Protein AF-A0A7C4TK97-F1 (afdb_monomer_lite)

Structure (mmCIF, N/CA/C/O backbone):
data_AF-A0A7C4TK97-F1
#
_entry.id   AF-A0A7C4TK97-F1
#
loop_
_atom_site.group_PDB
_atom_site.id
_atom_site.type_symbol
_atom_site.label_atom_id
_atom_site.label_alt_id
_atom_site.label_comp_id
_atom_site.label_asym_id
_atom_site.label_entity_id
_atom_site.label_seq_id
_atom_site.pdbx_PDB_ins_code
_atom_site.Cartn_x
_atom_site.Cartn_y
_atom_site.Cartn_z
_atom_site.occupancy
_atom_site.B_iso_or_equiv
_atom_site.auth_seq_id
_atom_site.auth_comp_id
_atom_site.auth_asym_id
_atom_site.auth_atom_id
_atom_site.pdbx_PDB_model_num
ATOM 1 N N . MET A 1 1 ? -31.685 1.883 9.940 1.00 33.22 1 MET A N 1
ATOM 2 C CA . MET A 1 1 ? -30.880 0.707 10.335 1.00 33.22 1 MET A CA 1
ATOM 3 C C . MET A 1 1 ? -29.411 1.110 10.299 1.00 33.22 1 MET A C 1
ATOM 5 O O . MET A 1 1 ? -28.860 1.289 9.223 1.00 33.22 1 MET A O 1
ATOM 9 N N . LYS A 1 2 ? -28.818 1.408 11.459 1.00 28.73 2 LYS A N 1
ATOM 10 C CA . LYS A 1 2 ? -27.426 1.868 11.569 1.00 28.73 2 LYS A CA 1
ATOM 11 C C . LYS A 1 2 ? -26.556 0.613 11.545 1.00 28.73 2 LYS A C 1
ATOM 13 O O . LYS A 1 2 ? -26.587 -0.153 12.503 1.00 28.73 2 LYS A O 1
ATOM 18 N N . ILE A 1 3 ? -25.874 0.345 10.434 1.00 35.19 3 ILE A N 1
ATOM 19 C CA . ILE A 1 3 ? -24.955 -0.793 10.350 1.00 35.19 3 ILE A CA 1
ATOM 20 C C . ILE A 1 3 ? -23.793 -0.472 11.295 1.00 35.19 3 ILE A C 1
ATOM 22 O O . ILE A 1 3 ? -22.938 0.355 10.9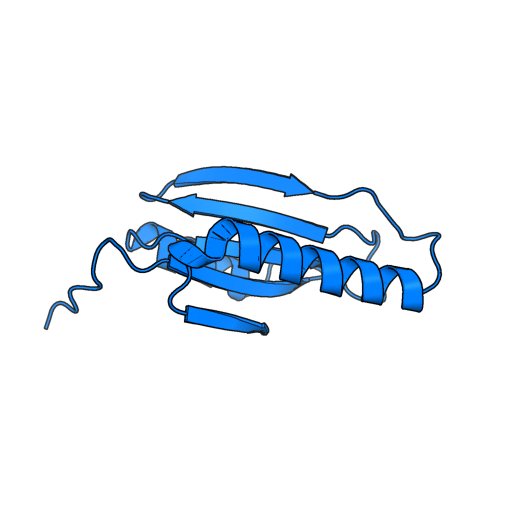85 1.00 35.19 3 ILE A O 1
ATOM 26 N N . MET A 1 4 ? -23.809 -1.066 12.490 1.00 32.94 4 MET A N 1
ATOM 27 C CA . MET A 1 4 ? -22.688 -1.029 13.428 1.00 32.94 4 MET A CA 1
ATOM 28 C C . MET A 1 4 ? -21.578 -1.916 12.874 1.00 32.94 4 MET A C 1
ATOM 30 O O . MET A 1 4 ? -21.456 -3.098 13.180 1.00 32.94 4 MET A O 1
ATOM 34 N N . LEU A 1 5 ? -20.781 -1.317 12.002 1.00 43.12 5 LEU A N 1
ATOM 35 C CA . LEU A 1 5 ? -19.516 -1.847 11.540 1.00 43.12 5 LEU A CA 1
ATOM 36 C C . LEU A 1 5 ? -18.548 -1.869 12.740 1.00 43.12 5 LEU A C 1
ATOM 38 O O . LEU A 1 5 ? -18.054 -0.830 13.162 1.00 43.12 5 LEU A O 1
ATOM 42 N N . SER A 1 6 ? -18.344 -3.054 13.324 1.00 41.25 6 SER A N 1
ATOM 43 C CA . SER A 1 6 ? -17.463 -3.321 14.477 1.00 41.25 6 SER A CA 1
ATOM 44 C C . SER A 1 6 ? -16.138 -2.538 14.419 1.00 41.25 6 SER A C 1
ATOM 46 O O . SER A 1 6 ? -15.406 -2.625 13.434 1.00 41.25 6 SER A O 1
ATOM 48 N N . GLU A 1 7 ? -15.786 -1.812 15.487 1.00 48.88 7 GLU A N 1
ATOM 49 C CA . GLU A 1 7 ? -14.588 -0.946 15.582 1.00 48.88 7 GLU A CA 1
ATOM 50 C C . GLU A 1 7 ? -13.234 -1.693 15.477 1.00 48.88 7 GLU A C 1
ATOM 52 O O . GLU A 1 7 ? -12.177 -1.090 15.621 1.00 48.88 7 GLU A O 1
ATOM 57 N N . LYS A 1 8 ? -13.232 -3.007 15.210 1.00 52.50 8 LYS A N 1
ATOM 58 C CA . LYS A 1 8 ? -12.024 -3.853 15.171 1.00 52.50 8 LYS A CA 1
ATOM 59 C C . LYS A 1 8 ? -11.706 -4.494 13.818 1.00 52.50 8 LYS A C 1
ATOM 61 O O . LYS A 1 8 ? -10.806 -5.326 13.753 1.00 52.50 8 LYS A O 1
ATOM 66 N N . GLN A 1 9 ? -12.434 -4.169 12.752 1.00 71.31 9 GLN A N 1
ATOM 67 C CA . GLN A 1 9 ? -12.215 -4.809 11.447 1.00 71.31 9 GLN A CA 1
ATOM 68 C C . GLN A 1 9 ? -11.391 -3.890 10.546 1.00 71.31 9 GLN A C 1
ATOM 70 O O . GLN A 1 9 ? -11.873 -2.839 10.118 1.00 71.31 9 GLN A O 1
ATOM 75 N N . GLY A 1 10 ? -10.141 -4.273 10.296 1.00 82.19 10 GLY A N 1
ATOM 76 C CA . GLY A 1 10 ? -9.258 -3.590 9.364 1.00 82.19 10 GLY A CA 1
ATOM 77 C C . GLY A 1 10 ? -9.448 -4.094 7.936 1.00 82.19 10 GLY A C 1
ATOM 78 O O . GLY A 1 10 ? -9.751 -5.267 7.703 1.00 82.19 10 GLY A O 1
ATOM 79 N N . ILE A 1 11 ? -9.275 -3.192 6.978 1.00 89.06 11 ILE A N 1
ATOM 80 C CA . ILE A 1 11 ? -9.423 -3.458 5.548 1.00 89.06 11 ILE A CA 1
ATOM 81 C C . ILE A 1 11 ? -8.073 -3.213 4.883 1.00 89.06 11 ILE A C 1
ATOM 83 O O . ILE A 1 11 ? -7.438 -2.188 5.129 1.00 89.06 11 ILE A O 1
ATOM 87 N N . VAL A 1 12 ? -7.639 -4.149 4.046 1.00 89.12 12 VAL A N 1
ATOM 88 C CA . VAL A 1 12 ? -6.459 -3.981 3.198 1.00 89.12 12 VAL A CA 1
ATOM 89 C C . VAL A 1 12 ? -6.933 -3.744 1.776 1.00 89.12 12 VAL A C 1
ATOM 91 O O . VAL A 1 12 ? -7.664 -4.561 1.227 1.00 89.12 12 VAL A O 1
ATOM 94 N N . ILE A 1 13 ? -6.524 -2.626 1.193 1.00 89.31 13 ILE A N 1
ATOM 95 C CA . ILE A 1 13 ? -6.786 -2.276 -0.199 1.00 89.31 13 ILE A CA 1
ATOM 96 C C . ILE A 1 13 ? -5.452 -2.346 -0.927 1.00 89.31 13 ILE A C 1
ATOM 98 O O . ILE A 1 13 ? -4.500 -1.705 -0.491 1.00 89.31 13 ILE A O 1
ATOM 102 N N . VAL A 1 14 ? -5.373 -3.114 -2.005 1.00 90.06 14 VAL A N 1
ATOM 103 C CA . VAL A 1 14 ? -4.197 -3.207 -2.873 1.00 90.06 14 VAL A CA 1
ATOM 104 C C . VAL A 1 14 ? -4.606 -2.736 -4.256 1.00 90.06 14 VAL A C 1
ATOM 106 O O . VAL A 1 14 ? -5.599 -3.231 -4.784 1.00 90.06 14 VAL A O 1
ATOM 109 N N . ALA A 1 15 ? -3.866 -1.791 -4.825 1.00 88.69 15 ALA A N 1
ATOM 110 C CA . ALA A 1 15 ? -4.170 -1.258 -6.146 1.00 88.69 15 ALA A CA 1
ATOM 111 C C . ALA A 1 15 ? -2.912 -0.949 -6.956 1.00 88.69 15 ALA A C 1
ATOM 113 O O . ALA A 1 15 ? -1.895 -0.512 -6.406 1.00 88.69 15 ALA A O 1
ATOM 114 N N . HIS A 1 16 ? -3.004 -1.086 -8.275 1.00 84.31 16 HIS A N 1
ATOM 115 C CA . HIS A 1 16 ? -2.057 -0.455 -9.194 1.00 84.31 16 HIS A CA 1
ATOM 116 C C . HIS A 1 16 ? -2.525 0.970 -9.526 1.00 84.31 16 HIS A C 1
ATOM 118 O O . HIS A 1 16 ? -3.712 1.218 -9.723 1.00 84.31 16 HIS A O 1
ATOM 124 N N . LYS A 1 17 ? -1.606 1.940 -9.548 1.00 78.56 17 LYS A N 1
ATOM 125 C CA . LYS A 1 17 ? -1.909 3.372 -9.655 1.00 78.56 17 LYS A CA 1
ATOM 126 C C . LYS A 1 17 ? -1.036 4.098 -10.660 1.00 78.56 17 LYS A C 1
ATOM 128 O O . LYS A 1 17 ? 0.151 3.824 -10.810 1.00 78.56 17 LYS A O 1
ATOM 133 N N . PHE A 1 18 ? -1.660 5.066 -11.317 1.00 66.06 18 PHE A N 1
ATOM 134 C CA . PHE A 1 18 ? -1.005 6.052 -12.173 1.00 66.06 18 PHE A CA 1
ATOM 135 C C . PHE A 1 18 ? -1.270 7.476 -11.654 1.00 66.06 18 PHE A C 1
ATOM 137 O O . PHE A 1 18 ? -0.369 8.310 -11.626 1.00 66.06 18 PHE A O 1
ATOM 144 N N . LEU A 1 19 ? -2.500 7.730 -11.183 1.00 67.88 19 LEU A N 1
ATOM 145 C CA . LEU A 1 19 ? -3.007 8.980 -10.599 1.00 67.88 19 LEU A CA 1
ATOM 146 C C . LEU A 1 19 ? -3.981 8.668 -9.442 1.00 67.88 19 LEU A C 1
ATOM 148 O O . LEU A 1 19 ? -4.164 7.502 -9.091 1.00 67.88 19 LEU A O 1
ATOM 152 N N . HIS A 1 20 ? -4.599 9.704 -8.857 1.00 73.94 20 HIS A N 1
ATOM 153 C CA . HIS A 1 20 ? -5.707 9.556 -7.898 1.00 73.94 20 HIS A CA 1
ATOM 154 C C . HIS A 1 20 ? -6.817 8.692 -8.507 1.00 73.94 20 HIS A C 1
ATOM 156 O O . HIS A 1 20 ? -7.262 8.966 -9.623 1.00 73.94 20 HIS A O 1
ATOM 162 N N . HIS A 1 21 ? -7.234 7.646 -7.799 1.00 78.56 21 HIS A N 1
ATOM 163 C CA . HIS A 1 21 ? -8.207 6.657 -8.267 1.00 78.56 21 HIS A CA 1
ATOM 164 C C . HIS A 1 21 ? -9.322 6.443 -7.224 1.00 78.56 21 HIS A C 1
ATOM 166 O O . HIS A 1 21 ? -9.167 6.825 -6.062 1.00 78.56 21 HIS A O 1
ATOM 172 N N . PRO A 1 22 ? -10.458 5.818 -7.600 1.00 82.94 22 PRO A N 1
ATOM 173 C CA . PRO A 1 22 ? -11.603 5.617 -6.701 1.00 82.94 22 PRO A CA 1
ATOM 174 C C . PRO A 1 22 ? -11.270 4.867 -5.403 1.00 82.94 22 PRO A C 1
ATOM 176 O O . PRO A 1 22 ? -11.973 4.985 -4.402 1.00 82.94 22 PRO A O 1
ATOM 179 N N . ASP A 1 23 ? -10.195 4.087 -5.409 1.00 83.62 23 ASP A N 1
ATOM 180 C CA . ASP A 1 23 ? -9.698 3.360 -4.250 1.00 83.62 23 ASP A CA 1
ATOM 181 C C . ASP A 1 23 ? -9.050 4.287 -3.197 1.00 83.62 23 ASP A C 1
ATOM 183 O O . ASP A 1 23 ? -9.106 3.979 -2.006 1.00 83.62 23 ASP A O 1
ATOM 187 N N . ASP A 1 24 ? -8.507 5.449 -3.593 1.00 85.94 24 ASP A N 1
ATOM 188 C CA . ASP A 1 24 ? -8.100 6.508 -2.654 1.00 85.94 24 ASP A CA 1
ATOM 189 C C . ASP A 1 24 ? -9.318 7.061 -1.901 1.00 85.94 24 ASP A C 1
ATOM 191 O O . ASP A 1 24 ? -9.307 7.171 -0.670 1.00 85.94 24 ASP A O 1
ATOM 195 N N . ASP A 1 25 ? -10.396 7.360 -2.630 1.00 88.62 25 ASP A N 1
ATOM 196 C CA . ASP A 1 25 ? -11.637 7.867 -2.043 1.00 88.62 25 ASP A CA 1
ATOM 197 C C . ASP A 1 25 ? -12.297 6.811 -1.150 1.00 88.62 25 ASP A C 1
ATOM 199 O O . ASP A 1 25 ? -12.805 7.139 -0.075 1.00 88.62 25 ASP A O 1
ATOM 203 N N . LEU A 1 26 ? -12.220 5.533 -1.538 1.00 89.12 26 LEU A N 1
ATOM 204 C CA . LEU A 1 26 ? -12.671 4.409 -0.723 1.00 89.12 26 LEU A CA 1
ATOM 205 C C . LEU A 1 26 ? -11.876 4.307 0.583 1.00 89.12 26 LEU A C 1
ATOM 207 O O . LEU A 1 26 ? -12.478 4.171 1.651 1.00 89.12 26 LEU A O 1
ATOM 211 N N . ALA A 1 27 ? -10.545 4.406 0.531 1.00 89.06 27 ALA A N 1
ATOM 212 C CA . ALA A 1 27 ? -9.706 4.363 1.726 1.00 89.06 27 ALA A CA 1
ATOM 213 C C . ALA A 1 27 ? -10.058 5.502 2.699 1.00 89.06 27 ALA A C 1
ATOM 215 O O . ALA A 1 27 ? -10.234 5.274 3.901 1.00 89.06 27 ALA A O 1
ATOM 216 N N . ILE A 1 28 ? -10.242 6.718 2.174 1.00 89.25 28 ILE A N 1
ATOM 217 C CA . ILE A 1 28 ? -10.655 7.889 2.956 1.00 89.25 28 ILE A CA 1
ATOM 218 C C . ILE A 1 28 ? -12.059 7.691 3.532 1.00 89.25 28 ILE A C 1
ATOM 220 O O . ILE A 1 28 ? -12.280 7.951 4.716 1.00 89.25 28 ILE A O 1
ATOM 224 N N . PHE A 1 29 ? -13.010 7.227 2.722 1.00 91.12 29 PHE A N 1
ATOM 225 C CA . PHE A 1 29 ? -14.385 6.977 3.141 1.00 91.12 29 PHE A CA 1
ATOM 226 C C . PHE A 1 29 ? -14.448 5.949 4.275 1.0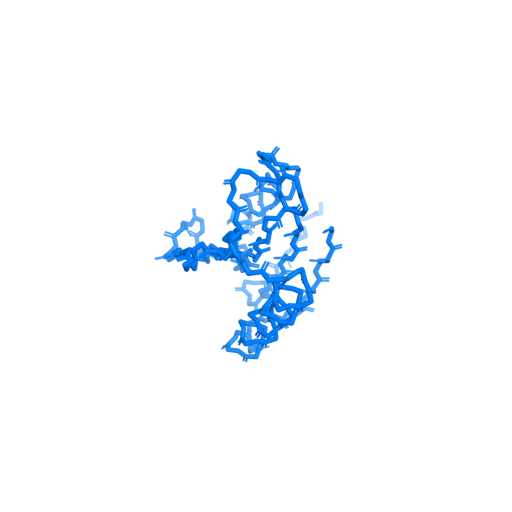0 91.12 29 PHE A C 1
ATOM 228 O O . PHE A 1 29 ? -15.086 6.194 5.301 1.00 91.12 29 PHE A O 1
ATOM 235 N N . LEU A 1 30 ? -13.757 4.819 4.131 1.00 89.44 30 LEU A N 1
ATOM 236 C CA . LEU A 1 30 ? -13.712 3.768 5.147 1.00 89.44 30 LEU A CA 1
ATOM 237 C C . LEU A 1 30 ? -13.084 4.282 6.447 1.00 89.44 30 LEU A C 1
ATOM 239 O O . LEU A 1 30 ? -13.639 4.059 7.525 1.00 89.44 30 LEU A O 1
ATOM 243 N N . ASN A 1 31 ? -11.990 5.040 6.355 1.00 89.50 31 ASN A N 1
ATOM 244 C CA . ASN A 1 31 ? -11.356 5.638 7.525 1.00 89.50 31 ASN A CA 1
ATOM 245 C C . ASN A 1 31 ? -12.252 6.677 8.225 1.00 89.50 31 ASN A C 1
ATOM 247 O O . ASN A 1 31 ? -12.350 6.676 9.452 1.00 89.50 31 ASN A O 1
ATOM 251 N N . LYS A 1 32 ? -12.972 7.522 7.470 1.00 88.50 32 LYS A N 1
ATOM 252 C CA . LYS A 1 32 ? -13.977 8.451 8.027 1.00 88.50 32 LYS A CA 1
ATOM 253 C C . LYS A 1 32 ? -15.094 7.715 8.773 1.00 88.50 32 LYS A C 1
ATOM 255 O O . LYS A 1 32 ? -15.618 8.229 9.755 1.00 88.50 32 LYS A O 1
ATOM 260 N N . ASN A 1 33 ? -15.406 6.487 8.363 1.00 88.19 33 ASN A N 1
ATOM 261 C CA . ASN A 1 33 ? -16.333 5.587 9.051 1.00 88.19 33 ASN A CA 1
ATOM 262 C C . ASN A 1 33 ? -15.657 4.746 10.155 1.00 88.19 33 ASN A C 1
ATOM 264 O O . ASN A 1 33 ? -16.148 3.676 10.511 1.00 88.19 33 ASN A O 1
ATOM 268 N N . LYS A 1 34 ? -14.535 5.230 10.708 1.00 84.50 34 LYS A N 1
ATOM 269 C CA . LYS A 1 34 ? -13.761 4.613 11.797 1.00 84.50 34 LYS A CA 1
ATOM 270 C C . LYS A 1 34 ? -13.213 3.212 11.498 1.00 84.50 34 LYS A C 1
ATOM 272 O O . LYS A 1 34 ? -12.881 2.476 12.427 1.00 84.50 34 LYS A O 1
ATOM 277 N N . ARG A 1 35 ? -13.078 2.823 10.227 1.00 86.94 35 ARG A N 1
ATOM 278 C CA . ARG A 1 35 ? -12.359 1.592 9.870 1.00 86.94 35 ARG A CA 1
ATOM 279 C C . ARG A 1 35 ? -10.859 1.847 9.852 1.00 86.94 35 ARG A C 1
ATOM 281 O O . ARG A 1 35 ? -10.399 2.885 9.387 1.00 86.94 35 ARG A 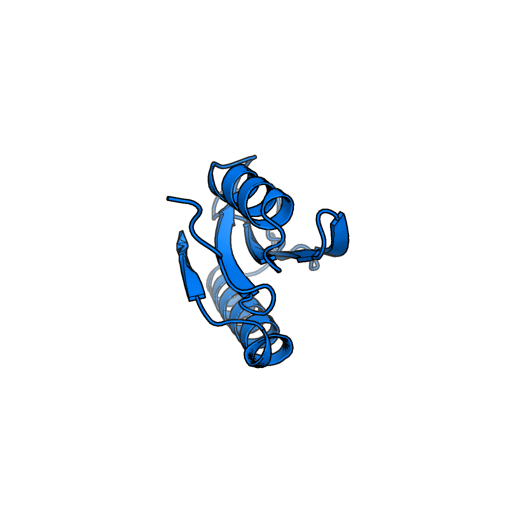O 1
ATOM 288 N N . THR A 1 36 ? -10.088 0.869 10.309 1.00 90.12 36 THR A N 1
ATOM 289 C CA . THR A 1 36 ? -8.647 0.844 10.059 1.00 90.12 36 THR A CA 1
ATOM 290 C C . THR A 1 36 ? -8.414 0.414 8.614 1.00 90.12 36 THR A C 1
ATOM 292 O O . THR A 1 36 ? -8.942 -0.612 8.189 1.00 90.12 36 THR A O 1
ATOM 295 N N . VAL A 1 37 ? -7.641 1.181 7.849 1.00 91.69 37 VAL A N 1
ATOM 296 C CA . VAL A 1 37 ? -7.388 0.898 6.431 1.00 91.69 37 VAL A CA 1
ATOM 297 C C . VAL A 1 37 ? -5.894 0.873 6.171 1.00 91.69 37 VAL A C 1
ATOM 299 O O . VAL A 1 37 ? -5.187 1.836 6.462 1.00 91.69 37 VAL A O 1
ATOM 302 N N . LEU A 1 38 ? -5.417 -0.222 5.594 1.00 92.50 38 LEU A N 1
ATOM 303 C CA . LEU A 1 38 ? -4.099 -0.302 4.991 1.00 92.50 38 LEU A CA 1
ATOM 304 C C . LEU A 1 38 ? -4.269 -0.240 3.480 1.00 92.50 38 LEU A C 1
ATOM 306 O O . LEU A 1 38 ? -4.813 -1.155 2.876 1.00 92.50 38 LEU A O 1
ATOM 310 N N . HIS A 1 39 ? -3.791 0.832 2.874 1.00 93.31 39 HIS A N 1
ATOM 311 C CA . HIS A 1 39 ? -3.846 1.019 1.436 1.00 93.31 39 HIS A CA 1
ATOM 312 C C . HIS A 1 39 ? -2.454 0.840 0.855 1.00 93.31 39 HIS A C 1
ATOM 314 O O . HIS A 1 39 ? -1.558 1.607 1.186 1.00 93.31 39 HIS A O 1
ATOM 320 N N . ILE A 1 40 ? -2.268 -0.185 0.035 1.00 92.31 40 ILE A N 1
ATOM 321 C CA . ILE A 1 40 ? -1.034 -0.521 -0.668 1.00 92.31 40 ILE A CA 1
ATOM 322 C C . ILE A 1 40 ? -1.232 -0.135 -2.130 1.00 92.31 40 ILE A C 1
ATOM 324 O O . ILE A 1 40 ? -2.226 -0.510 -2.747 1.00 92.31 40 ILE A O 1
ATOM 328 N N . ALA A 1 41 ? -0.287 0.617 -2.677 1.00 92.25 41 ALA A N 1
ATOM 329 C CA . ALA A 1 41 ? -0.335 1.086 -4.048 1.00 92.25 41 ALA A CA 1
ATOM 330 C C . ALA A 1 41 ? 0.966 0.767 -4.781 1.00 92.25 41 ALA A C 1
ATOM 332 O O . ALA A 1 41 ? 2.051 1.086 -4.291 1.00 92.25 41 ALA A O 1
ATOM 333 N N . HIS A 1 42 ? 0.861 0.192 -5.971 1.00 91.62 42 HIS A N 1
ATOM 334 C CA . HIS A 1 42 ? 1.981 -0.056 -6.874 1.00 91.62 42 HIS A CA 1
ATOM 335 C C . HIS A 1 42 ? 1.851 0.827 -8.102 1.00 91.62 42 HIS A C 1
ATOM 337 O O . HIS A 1 42 ? 0.753 1.005 -8.609 1.00 91.62 42 HIS A O 1
ATOM 343 N N . SER A 1 43 ? 2.943 1.400 -8.587 1.00 88.81 43 SER A N 1
ATOM 344 C CA . SER A 1 43 ? 2.875 2.196 -9.813 1.00 88.81 43 SER A CA 1
ATOM 345 C C . SER A 1 43 ? 2.648 1.284 -11.018 1.00 88.81 43 SER A C 1
ATOM 347 O O . SER A 1 43 ? 3.263 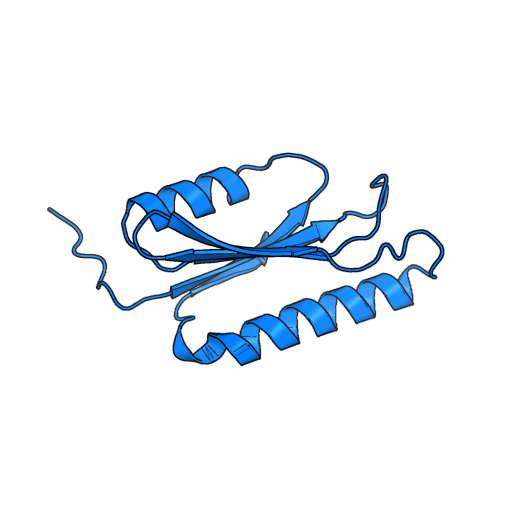0.222 -11.109 1.00 88.81 43 SER A O 1
ATOM 349 N N . PHE A 1 44 ? 1.785 1.681 -11.952 1.00 83.94 44 PHE A N 1
ATOM 350 C CA . PHE A 1 44 ? 1.601 0.920 -13.190 1.00 83.94 44 PHE A CA 1
ATOM 351 C C . PHE A 1 44 ? 2.941 0.748 -13.947 1.00 83.94 44 PHE A C 1
ATOM 353 O O . PHE A 1 44 ? 3.857 1.568 -13.785 1.00 83.94 44 PHE A O 1
ATOM 360 N N . PRO A 1 45 ? 3.050 -0.260 -14.854 1.00 77.69 45 PRO A N 1
ATOM 361 C CA . PRO A 1 45 ? 3.653 -0.117 -16.201 1.00 77.69 45 PRO A CA 1
ATOM 362 C C . PRO A 1 45 ? 3.564 1.328 -16.701 1.00 77.69 45 PRO A C 1
ATOM 364 O O . PRO A 1 45 ? 2.737 2.056 -16.230 1.00 77.69 45 PRO A O 1
ATOM 367 N N . ASP A 1 46 ? 4.344 1.839 -17.627 1.00 79.75 46 ASP A N 1
ATOM 368 C CA . ASP A 1 46 ? 4.088 3.194 -18.174 1.00 79.75 46 ASP A CA 1
ATOM 369 C C . ASP A 1 46 ? 4.142 4.416 -17.205 1.00 79.75 46 ASP A C 1
ATOM 371 O O . ASP A 1 46 ? 4.225 5.549 -17.678 1.00 79.75 46 ASP A O 1
ATOM 375 N N . ALA A 1 47 ? 4.140 4.252 -15.874 1.00 82.31 47 ALA A N 1
ATOM 376 C CA . ALA A 1 47 ? 4.218 5.337 -14.902 1.00 82.31 47 ALA A CA 1
ATOM 377 C C . ALA A 1 47 ? 5.615 5.967 -14.888 1.00 82.31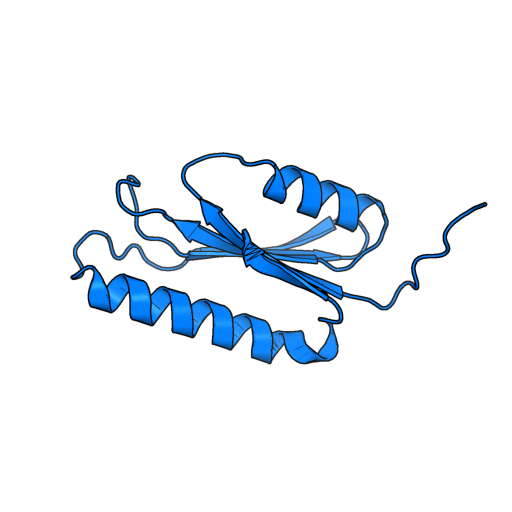 47 ALA A C 1
ATOM 379 O O . ALA A 1 47 ? 6.624 5.320 -15.179 1.00 82.31 47 ALA A O 1
ATOM 380 N N . LYS A 1 48 ? 5.669 7.253 -14.514 1.00 83.69 48 LYS A N 1
ATOM 381 C CA . LYS A 1 48 ? 6.918 8.035 -14.446 1.00 83.69 48 LYS A CA 1
ATOM 382 C C . LYS A 1 48 ? 7.889 7.550 -13.365 1.00 83.69 48 LYS A C 1
ATOM 384 O O . LYS A 1 48 ? 9.048 7.945 -13.396 1.00 83.69 48 LYS A O 1
ATOM 389 N N . ASP A 1 49 ? 7.419 6.729 -12.430 1.00 86.81 49 ASP A N 1
ATOM 390 C CA . ASP A 1 49 ? 8.230 6.040 -11.432 1.00 86.81 49 ASP A CA 1
ATOM 391 C C . ASP A 1 49 ? 7.692 4.619 -11.198 1.00 86.81 49 ASP A C 1
ATOM 393 O O . ASP A 1 49 ? 6.580 4.281 -11.606 1.00 86.81 49 ASP A O 1
ATOM 397 N N . ARG A 1 50 ? 8.502 3.766 -10.562 1.00 88.62 50 ARG A N 1
ATOM 398 C CA . ARG A 1 50 ? 8.150 2.384 -10.184 1.00 88.62 50 ARG A CA 1
ATOM 399 C C . ARG A 1 50 ? 8.110 2.194 -8.691 1.00 88.62 50 ARG A C 1
ATOM 401 O O . ARG A 1 50 ? 8.614 1.196 -8.158 1.00 88.62 50 ARG A O 1
ATOM 408 N N . ARG A 1 51 ? 7.561 3.171 -7.979 1.00 90.94 51 ARG A N 1
ATOM 409 C CA . ARG A 1 51 ? 7.478 3.105 -6.525 1.00 90.94 51 ARG A CA 1
ATOM 410 C C . ARG A 1 51 ? 6.270 2.288 -6.099 1.00 90.94 51 ARG A C 1
ATOM 412 O O . ARG A 1 51 ? 5.244 2.226 -6.772 1.00 90.94 51 ARG A O 1
ATOM 419 N N . SER A 1 52 ? 6.423 1.633 -4.960 1.00 91.44 52 SER A N 1
ATOM 420 C CA . SER A 1 52 ? 5.329 1.016 -4.226 1.00 91.44 52 SER A CA 1
ATOM 421 C C . SER A 1 52 ? 5.181 1.779 -2.927 1.00 91.44 52 SER A C 1
ATOM 423 O O . SER A 1 52 ? 6.174 2.077 -2.265 1.00 91.44 52 SER A O 1
ATOM 425 N N . SER A 1 53 ? 3.961 2.120 -2.568 1.00 92.44 53 SER A N 1
ATOM 426 C CA . SER A 1 53 ? 3.672 2.905 -1.383 1.00 92.44 53 SER A CA 1
ATOM 427 C C . SER A 1 53 ? 2.630 2.213 -0.532 1.00 92.44 53 SER A C 1
ATOM 429 O O . SER A 1 53 ? 1.881 1.359 -1.004 1.00 92.44 53 SER A O 1
ATOM 431 N N . TYR A 1 54 ? 2.590 2.588 0.738 1.00 92.88 54 TYR A N 1
ATOM 432 C CA . TYR A 1 54 ? 1.449 2.279 1.571 1.00 92.88 54 TYR A CA 1
ATOM 433 C C . TYR A 1 54 ? 1.040 3.500 2.384 1.00 92.88 54 TYR A C 1
ATOM 435 O O . TYR A 1 54 ? 1.859 4.366 2.710 1.00 92.88 54 TYR A O 1
ATOM 443 N N . ARG A 1 55 ? -0.240 3.546 2.734 1.00 93.12 55 ARG A N 1
ATOM 444 C CA . ARG A 1 55 ? -0.829 4.506 3.659 1.00 93.12 55 ARG A CA 1
ATOM 445 C C . ARG A 1 55 ? -1.646 3.735 4.681 1.00 93.12 55 ARG A C 1
ATOM 447 O O . ARG A 1 55 ? -2.468 2.894 4.325 1.00 93.12 55 ARG A O 1
ATOM 454 N N . PHE A 1 56 ? -1.391 3.998 5.952 1.00 92.00 56 PHE A N 1
ATOM 455 C CA . PHE A 1 56 ? -2.093 3.367 7.055 1.00 92.00 56 PHE A CA 1
ATOM 456 C C . PHE A 1 56 ? -2.951 4.394 7.776 1.00 92.00 56 PHE A C 1
ATOM 458 O O . PHE A 1 56 ? -2.448 5.364 8.353 1.00 92.00 56 PHE A O 1
ATOM 465 N N . TYR A 1 57 ? -4.249 4.146 7.756 1.00 91.25 57 TYR A N 1
ATOM 466 C CA . TYR A 1 57 ? -5.267 4.997 8.330 1.00 91.25 57 TYR A CA 1
ATOM 467 C C . TYR A 1 57 ? -5.933 4.302 9.513 1.00 91.25 57 TYR A C 1
ATOM 469 O O . TYR A 1 57 ? -6.275 3.121 9.438 1.00 91.25 57 TYR A O 1
ATOM 477 N N . THR A 1 58 ? -6.145 5.025 10.607 1.00 89.44 58 THR A N 1
ATOM 478 C CA . THR A 1 58 ? -6.968 4.534 11.715 1.00 89.44 58 THR A CA 1
ATOM 479 C C . THR A 1 58 ? -7.509 5.690 12.544 1.00 89.44 58 THR A C 1
ATOM 481 O O . THR A 1 58 ? -6.844 6.714 12.716 1.00 89.44 58 THR A O 1
ATOM 484 N N . GLY A 1 59 ? -8.726 5.521 13.063 1.00 85.69 59 GLY A N 1
ATOM 485 C CA . GLY A 1 59 ? -9.384 6.526 13.895 1.00 85.69 59 GLY A CA 1
ATOM 486 C C . GLY A 1 59 ? -9.711 7.827 13.160 1.00 85.69 59 GLY A C 1
ATOM 487 O O . GLY A 1 59 ? -9.782 8.867 13.801 1.00 85.69 59 GLY A O 1
ATOM 488 N N . GLY A 1 60 ? -9.887 7.793 11.834 1.00 86.12 60 GLY A N 1
ATOM 489 C CA . GLY A 1 60 ? -10.180 8.990 11.041 1.00 86.12 60 GLY A CA 1
ATOM 490 C C . GLY A 1 60 ? -8.942 9.770 10.591 1.00 86.12 60 GLY A C 1
ATOM 491 O O . GLY A 1 60 ? -9.081 10.775 9.903 1.00 86.12 60 GLY A O 1
ATOM 492 N N . GLU A 1 61 ? -7.733 9.280 10.879 1.00 89.56 61 GLU A N 1
ATOM 493 C CA . GLU A 1 61 ? -6.475 9.967 10.566 1.00 89.56 61 GLU A CA 1
ATOM 494 C C . GLU A 1 61 ? -5.504 9.064 9.797 1.00 89.56 61 GLU A C 1
ATOM 496 O O . GLU A 1 61 ? -5.504 7.842 9.959 1.00 89.56 61 GLU A O 1
ATOM 501 N N . LEU A 1 62 ? -4.640 9.670 8.980 1.00 92.06 62 LEU A N 1
ATOM 502 C CA . LEU A 1 62 ? -3.462 9.000 8.430 1.00 92.06 62 LEU A CA 1
ATOM 503 C C . LEU A 1 62 ? -2.407 8.895 9.536 1.00 92.06 62 LEU A C 1
ATOM 505 O O . LEU A 1 62 ? -1.911 9.912 10.010 1.00 92.06 62 LEU A O 1
ATOM 509 N N . LYS A 1 63 ? -2.047 7.678 9.947 1.00 91.94 63 LYS A N 1
ATOM 510 C CA . LYS A 1 63 ? -1.036 7.464 10.994 1.00 91.94 63 LYS A CA 1
ATOM 511 C C . LYS A 1 63 ? 0.368 7.324 10.438 1.00 91.94 63 LYS A C 1
ATOM 513 O O . LYS A 1 63 ? 1.317 7.813 11.039 1.00 91.94 63 LYS A O 1
ATOM 518 N N . THR A 1 64 ? 0.520 6.627 9.318 1.00 92.31 64 THR A N 1
ATOM 519 C CA . THR A 1 64 ? 1.827 6.479 8.680 1.00 92.31 64 THR A CA 1
ATOM 520 C C . THR A 1 64 ? 1.683 6.267 7.183 1.00 92.31 64 THR A C 1
ATOM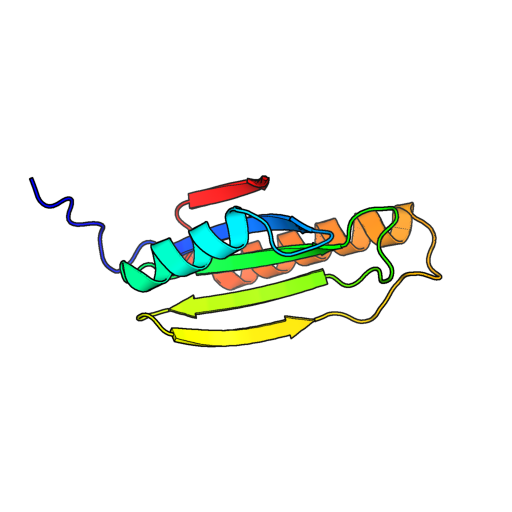 522 O O . THR A 1 64 ? 0.647 5.815 6.693 1.00 92.31 64 THR A O 1
ATOM 525 N N . SER A 1 65 ? 2.731 6.622 6.454 1.00 93.75 65 SER A N 1
ATOM 526 C CA . SER A 1 65 ? 2.850 6.368 5.030 1.00 93.75 65 SER A CA 1
ATOM 527 C C . SER A 1 65 ? 4.312 6.167 4.671 1.00 93.75 65 SER A C 1
ATOM 529 O O . SER A 1 65 ? 5.206 6.658 5.362 1.00 93.75 65 SER A O 1
ATOM 531 N N . TYR A 1 66 ? 4.556 5.440 3.594 1.00 93.00 66 TYR A N 1
ATOM 532 C CA . TYR A 1 66 ? 5.895 5.219 3.067 1.00 93.00 66 TYR A CA 1
ATOM 533 C C . TYR A 1 66 ? 5.821 5.022 1.563 1.00 93.00 66 TYR A C 1
ATOM 535 O O . TYR A 1 66 ? 4.818 4.535 1.041 1.00 93.00 66 TYR A O 1
ATOM 543 N N . SER A 1 67 ? 6.918 5.335 0.886 1.00 91.69 67 SER A N 1
ATOM 544 C CA . SER A 1 67 ? 7.121 5.036 -0.523 1.00 91.69 67 SER A CA 1
ATOM 545 C C . SER A 1 67 ? 8.479 4.369 -0.694 1.00 91.69 67 SER A C 1
ATOM 547 O O . SER A 1 67 ? 9.462 4.782 -0.079 1.00 91.69 67 SER A O 1
ATOM 549 N N . SER A 1 68 ? 8.523 3.302 -1.486 1.00 90.56 68 SER A N 1
ATOM 550 C CA . SER A 1 68 ? 9.748 2.574 -1.787 1.00 90.56 68 SER A CA 1
ATOM 551 C C . SER A 1 68 ? 10.690 3.415 -2.642 1.00 90.56 68 SER A C 1
ATOM 553 O O . SER A 1 68 ? 10.294 4.407 -3.256 1.00 90.56 68 SER A O 1
ATOM 555 N N . PHE A 1 69 ? 11.917 2.922 -2.800 1.00 89.31 69 PHE A N 1
ATOM 556 C CA . PHE A 1 69 ? 12.792 3.372 -3.877 1.00 89.31 69 PHE A CA 1
ATOM 557 C C . PHE A 1 69 ? 12.118 3.225 -5.242 1.00 89.31 69 PHE A C 1
ATOM 559 O O . PHE A 1 69 ? 11.180 2.433 -5.412 1.00 89.31 69 PHE A O 1
ATOM 566 N N . ASP A 1 70 ? 12.599 4.013 -6.192 1.00 90.81 70 ASP A N 1
ATOM 567 C CA . ASP A 1 70 ? 12.199 3.922 -7.585 1.00 90.81 70 ASP A CA 1
ATOM 568 C C . ASP A 1 70 ? 12.980 2.801 -8.281 1.00 90.81 70 ASP A C 1
ATOM 570 O O . ASP A 1 70 ? 14.195 2.696 -8.133 1.00 90.81 70 ASP A O 1
ATOM 574 N N . PHE A 1 71 ? 12.264 1.956 -9.017 1.00 87.62 71 PHE A N 1
ATOM 575 C CA . PHE A 1 71 ? 12.802 0.806 -9.747 1.00 87.62 71 PHE A CA 1
ATOM 576 C C . PHE A 1 71 ? 12.597 0.962 -11.261 1.00 87.62 71 PHE A C 1
ATOM 578 O O . PHE A 1 71 ? 12.570 -0.032 -11.977 1.00 87.62 71 PHE A O 1
ATOM 585 N N . ILE A 1 72 ? 12.436 2.193 -11.766 1.00 88.75 72 ILE A N 1
ATOM 586 C CA . ILE A 1 72 ? 12.217 2.459 -13.199 1.00 88.75 72 ILE A CA 1
ATOM 587 C C . ILE A 1 72 ? 13.305 1.877 -14.104 1.00 88.75 72 ILE A C 1
ATOM 589 O O . ILE A 1 72 ? 13.010 1.430 -15.207 1.00 88.75 72 ILE A O 1
ATOM 593 N N . ASN A 1 73 ? 14.539 1.798 -13.603 1.00 89.56 73 ASN A N 1
ATOM 594 C CA . ASN A 1 73 ? 15.680 1.245 -14.332 1.00 89.56 73 ASN A CA 1
ATOM 595 C C . ASN A 1 73 ? 15.829 -0.281 -14.177 1.00 89.56 73 ASN A C 1
ATOM 597 O O . ASN A 1 73 ? 16.790 -0.856 -14.683 1.00 89.56 73 ASN A O 1
ATOM 601 N N . CYS A 1 74 ? 14.932 -0.949 -13.446 1.00 88.12 74 CYS A N 1
ATOM 602 C CA . CYS A 1 74 ? 14.987 -2.393 -13.249 1.00 88.12 74 CYS A CA 1
ATOM 603 C C . CYS A 1 74 ? 14.160 -3.140 -14.311 1.00 88.12 74 CYS A C 1
ATOM 605 O O . CYS A 1 74 ? 13.143 -2.626 -14.778 1.00 88.12 74 CYS A O 1
ATOM 607 N N . PRO A 1 75 ? 14.533 -4.387 -14.655 1.00 89.12 75 PRO A N 1
ATOM 608 C CA . PRO A 1 75 ? 13.726 -5.223 -15.540 1.00 89.12 75 PRO A CA 1
ATOM 609 C C . PRO A 1 75 ? 12.311 -5.440 -14.989 1.00 89.12 75 PRO A C 1
ATOM 611 O O . PRO A 1 75 ? 12.135 -5.631 -13.784 1.00 89.12 75 PRO A O 1
ATOM 614 N N . GLY A 1 76 ? 11.306 -5.499 -15.869 1.00 86.06 76 GLY A N 1
ATOM 615 C CA . GLY A 1 76 ? 9.893 -5.604 -15.472 1.00 86.06 76 GLY A CA 1
ATOM 616 C C . GLY A 1 76 ? 9.581 -6.787 -14.545 1.00 86.06 76 GLY A C 1
ATOM 617 O O . GLY A 1 76 ? 8.831 -6.632 -13.586 1.00 86.06 76 GLY A O 1
ATOM 618 N N . PHE A 1 77 ? 10.226 -7.941 -14.749 1.00 88.31 77 PHE A N 1
ATOM 619 C CA . PHE A 1 77 ? 10.090 -9.094 -13.850 1.00 88.31 77 PHE A CA 1
ATOM 620 C C . PHE A 1 77 ? 10.548 -8.789 -12.412 1.00 88.31 77 PHE A C 1
ATOM 622 O O . PHE A 1 77 ? 9.899 -9.204 -11.454 1.00 88.31 77 PHE A O 1
ATOM 629 N N . VAL A 1 78 ? 11.636 -8.027 -12.247 1.00 90.00 78 VAL A N 1
ATOM 630 C CA . VAL A 1 78 ? 12.143 -7.619 -10.925 1.00 90.00 78 VAL A CA 1
ATOM 631 C C . VAL A 1 78 ? 11.153 -6.679 -10.247 1.00 90.00 78 VAL A C 1
ATOM 633 O O . VAL A 1 78 ? 10.899 -6.818 -9.052 1.00 90.00 78 VAL A O 1
ATOM 636 N N . VAL A 1 79 ? 10.559 -5.758 -11.012 1.00 89.25 79 VAL A N 1
ATOM 637 C CA . VAL A 1 79 ? 9.509 -4.861 -10.513 1.00 89.25 79 VAL A CA 1
ATOM 638 C C . VAL A 1 79 ? 8.300 -5.672 -10.042 1.00 89.25 79 VAL A C 1
ATOM 640 O O . VAL A 1 79 ? 7.862 -5.495 -8.911 1.00 89.25 79 VAL A O 1
ATOM 643 N N . TYR A 1 80 ? 7.832 -6.634 -10.835 1.00 88.38 80 TYR A N 1
ATOM 644 C CA . TYR A 1 80 ? 6.677 -7.463 -10.482 1.00 88.38 80 TYR A CA 1
ATOM 645 C C . TYR A 1 80 ? 6.917 -8.335 -9.238 1.00 88.38 80 TYR A C 1
ATOM 647 O O . TYR A 1 80 ? 6.068 -8.435 -8.346 1.00 88.38 80 TYR A O 1
ATOM 655 N N . LEU A 1 81 ? 8.107 -8.938 -9.136 1.00 90.94 81 LEU A N 1
ATOM 656 C CA . LEU A 1 81 ? 8.503 -9.710 -7.961 1.00 90.94 81 LEU A CA 1
ATOM 657 C C . LEU A 1 81 ? 8.573 -8.820 -6.715 1.00 90.94 81 LEU A C 1
ATOM 659 O O . LEU A 1 81 ? 8.046 -9.184 -5.664 1.00 90.94 81 LEU A O 1
ATOM 663 N N . LYS A 1 82 ? 9.170 -7.630 -6.836 1.00 92.19 82 LYS A N 1
ATOM 664 C CA . LYS A 1 82 ? 9.199 -6.622 -5.771 1.00 92.19 82 LYS A CA 1
ATOM 665 C C . LYS A 1 82 ? 7.784 -6.259 -5.322 1.00 92.19 82 LYS A C 1
ATOM 667 O O . LYS A 1 82 ? 7.536 -6.231 -4.121 1.00 92.19 82 LYS A O 1
ATOM 672 N N . GLU A 1 83 ? 6.877 -5.952 -6.244 1.00 90.81 83 GLU A N 1
ATOM 673 C CA . GLU A 1 83 ? 5.497 -5.563 -5.921 1.00 90.81 83 GLU A CA 1
ATOM 674 C C . GLU A 1 83 ? 4.765 -6.675 -5.167 1.00 90.81 83 GLU A C 1
ATOM 676 O O . GLU A 1 83 ? 4.158 -6.425 -4.122 1.00 90.81 83 GLU A O 1
ATOM 681 N N . SER A 1 84 ? 4.927 -7.916 -5.629 1.00 90.19 84 SER A N 1
ATOM 682 C CA . SER A 1 84 ? 4.376 -9.105 -4.976 1.00 90.19 84 SER A CA 1
ATOM 683 C C . SER A 1 84 ? 4.916 -9.266 -3.551 1.00 90.19 84 SER A C 1
ATOM 685 O O . SER A 1 84 ? 4.145 -9.411 -2.601 1.00 90.19 84 SER A O 1
ATOM 687 N N . LEU A 1 85 ? 6.239 -9.176 -3.370 1.00 92.19 85 LEU A N 1
ATOM 688 C CA . LEU A 1 85 ? 6.882 -9.271 -2.056 1.00 92.19 85 LEU A CA 1
ATOM 689 C C . LEU A 1 85 ? 6.463 -8.129 -1.125 1.00 92.19 85 LEU A C 1
ATOM 691 O O . LEU A 1 85 ? 6.232 -8.356 0.061 1.00 92.19 85 LEU A O 1
ATOM 695 N N . TYR A 1 86 ? 6.338 -6.914 -1.655 1.00 91.25 86 TYR A N 1
ATOM 696 C CA . TYR A 1 86 ? 5.902 -5.743 -0.903 1.00 91.25 86 TYR A CA 1
ATOM 697 C C . TYR A 1 86 ? 4.464 -5.914 -0.404 1.00 91.25 86 TYR A C 1
ATOM 699 O O . TYR A 1 86 ? 4.201 -5.692 0.779 1.00 91.25 86 TYR A O 1
ATOM 707 N N . THR A 1 87 ? 3.552 -6.376 -1.266 1.00 91.19 87 THR A N 1
ATOM 708 C CA . THR A 1 87 ? 2.173 -6.698 -0.874 1.00 91.19 87 THR A CA 1
ATOM 709 C C . THR A 1 87 ? 2.146 -7.773 0.204 1.00 91.19 87 THR A C 1
ATOM 711 O O . THR A 1 87 ? 1.558 -7.563 1.264 1.00 91.19 87 THR A O 1
ATOM 714 N N . ILE A 1 88 ? 2.828 -8.902 -0.015 1.00 90.38 88 ILE A N 1
ATOM 715 C CA . ILE A 1 88 ? 2.862 -10.015 0.944 1.00 90.38 88 ILE A CA 1
ATOM 716 C C . ILE A 1 88 ? 3.410 -9.547 2.296 1.00 90.38 88 ILE A C 1
ATOM 718 O O . ILE A 1 88 ? 2.805 -9.825 3.331 1.00 90.38 88 ILE A O 1
ATOM 722 N N . TYR A 1 89 ? 4.513 -8.794 2.303 1.00 92.31 89 TYR A N 1
ATOM 723 C CA . TYR A 1 89 ? 5.118 -8.265 3.523 1.00 92.31 89 TYR A CA 1
ATOM 724 C C . TYR A 1 89 ? 4.125 -7.433 4.343 1.00 92.31 89 TYR A C 1
ATOM 726 O O . TYR A 1 89 ? 3.958 -7.671 5.542 1.00 92.31 89 TYR A O 1
ATOM 734 N N . TRP A 1 90 ? 3.435 -6.481 3.711 1.00 87.81 90 TRP A N 1
ATOM 735 C CA . TRP A 1 90 ? 2.494 -5.608 4.412 1.00 87.81 90 TRP A CA 1
ATOM 736 C C . TRP A 1 90 ? 1.225 -6.338 4.849 1.00 87.81 90 TRP A C 1
ATOM 738 O O . TRP A 1 90 ? 0.764 -6.128 5.974 1.00 87.81 90 TRP A O 1
ATOM 748 N N . CYS A 1 91 ? 0.715 -7.253 4.024 1.00 85.62 91 CYS A N 1
ATOM 749 C CA . CYS A 1 91 ? -0.397 -8.128 4.385 1.00 85.62 91 CYS A CA 1
ATOM 750 C C . CYS A 1 91 ? -0.065 -8.999 5.603 1.00 85.62 91 CYS A C 1
ATOM 752 O O . CYS A 1 91 ? -0.898 -9.134 6.495 1.00 85.62 91 CYS A O 1
ATOM 754 N N . LEU A 1 92 ? 1.151 -9.551 5.685 1.00 87.06 92 LEU A N 1
ATOM 755 C CA . LEU A 1 92 ? 1.592 -10.355 6.828 1.00 87.06 92 LEU A CA 1
ATOM 756 C C . LEU A 1 92 ? 1.819 -9.502 8.079 1.00 87.06 92 LEU A C 1
ATOM 758 O O . LEU A 1 92 ? 1.376 -9.876 9.166 1.00 87.06 92 LEU A O 1
ATOM 762 N N . LYS A 1 93 ? 2.459 -8.338 7.931 1.00 86.12 93 LYS A N 1
ATOM 763 C CA . LYS A 1 93 ? 2.718 -7.402 9.033 1.00 86.12 93 LYS A CA 1
ATOM 764 C C . LYS A 1 93 ? 1.431 -6.910 9.694 1.00 86.12 93 LYS A C 1
ATOM 766 O O . LYS A 1 93 ? 1.393 -6.750 10.912 1.00 86.12 93 LYS A O 1
ATOM 771 N N . TYR A 1 94 ? 0.373 -6.721 8.909 1.00 81.19 94 TYR A N 1
ATOM 772 C CA . TYR A 1 94 ? -0.931 -6.262 9.384 1.00 81.19 94 TYR A CA 1
ATOM 773 C C . TYR A 1 94 ? -2.017 -7.349 9.357 1.00 81.19 94 TYR A C 1
ATOM 775 O O . TYR A 1 94 ? -3.203 -7.034 9.450 1.00 81.19 94 TYR A O 1
ATOM 783 N N . ARG A 1 95 ? -1.638 -8.635 9.314 1.00 76.75 95 ARG A N 1
ATOM 784 C CA . ARG A 1 95 ? -2.582 -9.769 9.243 1.00 76.75 95 ARG A CA 1
ATOM 785 C C . ARG A 1 95 ? -3.610 -9.782 10.376 1.00 76.75 95 ARG A C 1
ATOM 787 O O . ARG A 1 95 ? -4.741 -10.196 10.184 1.00 76.75 95 ARG A O 1
ATOM 794 N N . ASN A 1 96 ? -3.216 -9.307 11.559 1.00 72.62 96 ASN A N 1
ATOM 795 C CA . ASN A 1 96 ? -4.080 -9.281 12.740 1.00 72.62 96 ASN A CA 1
ATOM 796 C C . ASN A 1 96 ? -5.141 -8.164 12.661 1.00 72.62 96 ASN A C 1
ATOM 798 O O . ASN A 1 96 ? -6.071 -8.153 13.461 1.00 72.62 96 ASN A O 1
ATOM 802 N N . LEU A 1 97 ? -4.985 -7.215 11.728 1.00 70.88 97 LEU A N 1
ATOM 803 C CA . LEU A 1 97 ? -5.958 -6.158 11.447 1.00 70.88 97 LEU A CA 1
ATOM 804 C C . LEU A 1 97 ? -6.902 -6.557 10.310 1.00 70.88 97 LEU A C 1
ATOM 806 O O . LEU A 1 97 ? -8.081 -6.220 10.348 1.00 70.88 97 LEU A O 1
ATOM 810 N N . ALA A 1 98 ? -6.376 -7.233 9.291 1.00 69.81 98 ALA A N 1
ATOM 811 C CA . ALA A 1 98 ? -7.061 -7.459 8.030 1.00 69.81 98 ALA A CA 1
ATOM 812 C C . ALA A 1 98 ? -8.146 -8.538 8.144 1.00 69.81 98 ALA A C 1
ATOM 814 O O . ALA A 1 98 ? -7.855 -9.726 8.248 1.00 69.81 98 ALA A O 1
ATOM 815 N N . GLN A 1 99 ? -9.410 -8.123 8.084 1.00 76.94 99 GLN A N 1
ATOM 816 C CA . GLN A 1 99 ? -10.551 -9.036 7.941 1.00 76.94 99 GLN A CA 1
ATOM 817 C C . GLN A 1 99 ? -11.098 -9.051 6.514 1.00 76.94 99 GLN A C 1
ATOM 819 O O . GLN A 1 99 ? -11.821 -9.967 6.131 1.00 76.94 99 GLN A O 1
ATOM 824 N N . THR A 1 100 ? -10.764 -8.037 5.718 1.00 83.12 100 THR A N 1
ATOM 825 C CA . THR A 1 100 ? -11.187 -7.928 4.324 1.00 83.12 100 THR A CA 1
ATOM 826 C C . THR A 1 100 ? -10.026 -7.440 3.476 1.00 83.12 100 THR A C 1
ATOM 828 O O . THR A 1 100 ? -9.337 -6.489 3.850 1.00 83.12 100 THR A O 1
ATOM 831 N N . TYR A 1 101 ? -9.842 -8.092 2.332 1.00 84.69 101 TYR A N 1
ATOM 832 C CA . TYR A 1 101 ? -8.875 -7.720 1.310 1.00 84.69 101 TYR A CA 1
ATOM 833 C C . TYR A 1 101 ? -9.636 -7.286 0.061 1.00 84.69 101 TYR A C 1
ATOM 835 O O . TYR A 1 101 ? -10.530 -7.994 -0.399 1.00 84.69 101 TYR A O 1
ATOM 843 N N . ILE A 1 102 ? -9.290 -6.117 -0.463 1.00 85.00 102 ILE A N 1
ATOM 844 C CA . ILE A 1 102 ? -9.829 -5.558 -1.698 1.00 85.00 102 ILE A CA 1
ATOM 845 C C . ILE A 1 102 ? -8.642 -5.376 -2.641 1.00 85.00 102 ILE A C 1
ATOM 847 O O . ILE A 1 102 ? -7.709 -4.652 -2.305 1.00 85.00 102 ILE A O 1
ATOM 851 N N . ALA A 1 103 ? -8.660 -6.052 -3.785 1.00 83.88 103 ALA A N 1
ATOM 852 C CA . ALA A 1 103 ? -7.654 -5.903 -4.833 1.00 83.88 103 ALA A CA 1
ATOM 853 C C . ALA A 1 103 ? -8.301 -5.233 -6.051 1.00 83.88 103 ALA A C 1
ATOM 855 O O . ALA A 1 103 ? -9.417 -5.614 -6.418 1.00 83.88 103 ALA A O 1
ATOM 856 N N . MET A 1 104 ? -7.632 -4.231 -6.626 1.00 76.06 104 MET A N 1
ATOM 857 C CA . MET A 1 104 ? -8.128 -3.415 -7.742 1.00 76.06 104 MET A CA 1
ATOM 858 C C . MET A 1 104 ? -7.070 -3.205 -8.819 1.00 76.06 104 MET A C 1
ATOM 860 O O . MET A 1 104 ? -5.887 -3.011 -8.459 1.00 76.06 104 MET A O 1
#

Organism: NCBI:txid2053526

Foldseek 3Di:
DPPPPDLQAAEEEEEEDQDDDVVVVVQLVCLCVQHWYKYWYAYDDVHPWGKIKIWTGGNNDTPDMDIDDTCPVPDPVVSVVVSVVVVVVVCVVCVSRHPYYHYD

Radius of gyration: 14.34 Å; chains: 1; bounding box: 47×20×34 Å

Secondary structure (DSSP, 8-state):
------TT-EEEEEEEESS--HHHHHHHHHHHTT-EEEEEEEE-TT-S---EEEEEEETTEEEEEEEPPP-TTS-HHHHHHHHHHHHHHHHHHTTTTEEEEEE-

pLDDT: mean 83.09, std 14.08, range [28.73, 93.75]

Sequence (104 aa):
MKIMLSEKQGIVIVAHKFLHHPDDDLAIFLNKNKRTVLHIAHSFPDAKDRRSSYRFYTGGELKTSYSSFDFINCPGFVVYLKESLYTIYWCLKYRNLAQTYIAM